Protein AF-A0A0P8XTV4-F1 (afdb_monomer)

pLDDT: mean 77.37, std 15.85, range [51.25, 95.88]

Secondary structure (DSSP, 8-state):
--HHHHHHHHHHHHHHHHHSSSPPPHHHHHHHHHHHHHHHHHHHHHHHHHHHTT-------------

Mean predicted aligned error: 13.04 Å

Sequence (67 aa):
MDGCHNDILAPIILAVMVTNGHPLSLDEIVDSVTEVINSQFDYANRAQDAAFDGKHCHKRSPRRRRK

Nearest PDB structures (foldseek):
  2auc-assembly1_B  TM=6.476E-01  e=6.013E+00  Plasmodium knowlesi

Organism: Drosophila ananassae (NCBI:txid7217)

Foldseek 3Di:
DPPPPCVPLVVLLVVQCVVDPDGDDPVSSVVSSVVVVVVVVVVVVVVVVVVVVPDDPPDPDPPDDDD

Structure (mmCIF, N/CA/C/O backbone):
data_AF-A0A0P8XTV4-F1
#
_entry.id   AF-A0A0P8XTV4-F1
#
loop_
_atom_site.group_PDB
_atom_site.id
_atom_site.type_symbol
_atom_site.label_atom_id
_atom_site.label_alt_id
_atom_site.label_comp_id
_atom_site.label_asym_id
_atom_site.label_entity_id
_atom_site.label_seq_id
_atom_site.pdbx_PDB_ins_code
_atom_site.Cartn_x
_atom_site.Cartn_y
_atom_site.Cartn_z
_atom_site.occupancy
_atom_site.B_iso_or_equiv
_atom_site.auth_seq_id
_atom_site.auth_comp_id
_atom_site.auth_asym_id
_atom_site.auth_atom_id
_atom_site.pdbx_PDB_model_num
ATOM 1 N N . MET A 1 1 ? 13.975 13.080 -16.103 1.00 52.66 1 MET A N 1
ATOM 2 C CA . MET A 1 1 ? 13.710 11.619 -16.081 1.00 52.66 1 MET A CA 1
ATOM 3 C C . MET A 1 1 ? 13.012 11.365 -14.755 1.00 52.66 1 MET A C 1
ATOM 5 O O . MET A 1 1 ? 13.593 10.809 -13.839 1.00 52.66 1 MET A O 1
ATOM 9 N N . ASP A 1 2 ? 11.782 11.860 -14.638 1.00 57.31 2 ASP A N 1
ATOM 10 C CA . ASP A 1 2 ? 10.984 11.854 -13.399 1.00 57.31 2 ASP A CA 1
ATOM 11 C C . ASP A 1 2 ? 10.014 10.656 -13.365 1.00 57.31 2 ASP A C 1
ATOM 13 O O . ASP A 1 2 ? 9.015 10.654 -12.655 1.00 57.31 2 ASP A O 1
ATOM 17 N N . GLY A 1 3 ? 10.294 9.635 -14.188 1.00 56.84 3 GLY A N 1
ATOM 18 C CA . GLY A 1 3 ? 9.378 8.534 -14.489 1.00 56.84 3 GLY A CA 1
ATOM 19 C C . GLY A 1 3 ? 9.286 7.453 -13.413 1.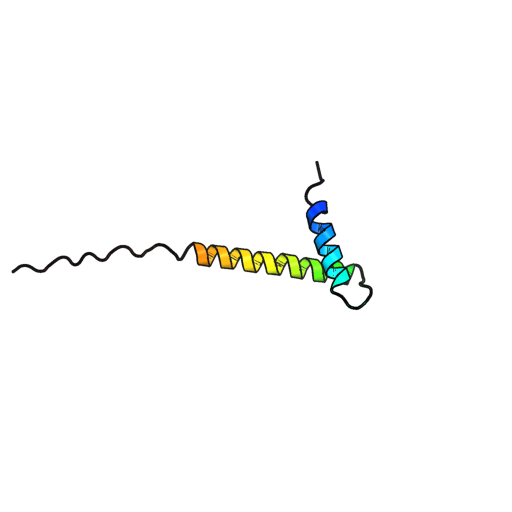00 56.84 3 GLY A C 1
ATOM 20 O O . GLY A 1 3 ? 8.236 6.854 -13.260 1.00 56.84 3 GLY A O 1
ATOM 21 N N . CYS A 1 4 ? 10.325 7.229 -12.607 1.00 61.72 4 CYS A N 1
ATOM 22 C CA . CYS A 1 4 ? 10.361 6.024 -11.767 1.00 61.72 4 CYS A CA 1
ATOM 23 C C . CYS A 1 4 ? 9.504 6.098 -10.490 1.00 61.72 4 CYS A C 1
ATOM 25 O O . CYS A 1 4 ? 9.160 5.061 -9.930 1.00 61.72 4 CYS A O 1
ATOM 27 N N . HIS A 1 5 ? 9.175 7.295 -9.990 1.00 63.91 5 HIS A N 1
ATOM 28 C CA . HIS A 1 5 ? 8.412 7.426 -8.739 1.00 63.91 5 HIS A CA 1
ATOM 29 C C . HIS A 1 5 ? 6.910 7.213 -8.952 1.00 63.91 5 HIS A C 1
ATOM 31 O O . HIS A 1 5 ? 6.253 6.560 -8.138 1.00 63.91 5 HIS A O 1
ATOM 37 N N . ASN A 1 6 ? 6.381 7.698 -10.078 1.00 70.44 6 ASN A N 1
ATOM 38 C CA . ASN A 1 6 ? 4.973 7.523 -10.429 1.00 70.44 6 ASN A CA 1
ATOM 39 C C . ASN A 1 6 ? 4.641 6.062 -10.759 1.00 70.44 6 ASN A C 1
ATOM 41 O O . ASN A 1 6 ? 3.543 5.610 -10.434 1.00 70.44 6 ASN A O 1
ATOM 45 N N . ASP A 1 7 ? 5.600 5.314 -11.314 1.00 81.38 7 ASP A N 1
ATOM 46 C CA . ASP A 1 7 ? 5.432 3.900 -11.672 1.00 81.38 7 ASP A CA 1
ATOM 47 C C . ASP A 1 7 ? 5.181 2.990 -10.460 1.00 81.38 7 ASP A C 1
ATOM 49 O O . ASP A 1 7 ? 4.587 1.924 -10.601 1.00 81.38 7 ASP A O 1
ATOM 53 N N . ILE A 1 8 ? 5.605 3.405 -9.264 1.00 84.75 8 ILE A N 1
ATOM 54 C CA . ILE A 1 8 ? 5.407 2.649 -8.018 1.00 84.75 8 ILE A CA 1
ATOM 55 C C . ILE A 1 8 ? 4.218 3.206 -7.235 1.00 84.75 8 ILE A C 1
ATOM 57 O O . ILE A 1 8 ? 3.414 2.446 -6.693 1.00 84.75 8 ILE A O 1
ATOM 61 N N . LEU A 1 9 ? 4.076 4.532 -7.198 1.00 88.00 9 LEU A N 1
ATOM 62 C CA . LEU A 1 9 ? 3.025 5.185 -6.430 1.00 88.00 9 LEU A CA 1
ATOM 63 C C . LEU A 1 9 ? 1.629 4.911 -7.008 1.00 88.00 9 LEU A C 1
ATOM 65 O O . LEU A 1 9 ? 0.702 4.632 -6.250 1.00 88.00 9 LEU A O 1
ATOM 69 N N . ALA A 1 10 ? 1.471 4.938 -8.335 1.00 90.31 10 ALA A N 1
ATOM 70 C CA . ALA A 1 10 ? 0.169 4.725 -8.966 1.00 90.31 10 ALA A CA 1
ATOM 71 C C . ALA A 1 10 ? -0.416 3.320 -8.694 1.00 90.31 10 ALA A C 1
ATOM 73 O O . ALA A 1 10 ? -1.585 3.242 -8.311 1.00 90.31 10 ALA A O 1
ATOM 74 N N . PRO A 1 11 ? 0.352 2.214 -8.792 1.00 90.88 11 PRO A N 1
ATOM 75 C CA . PRO A 1 11 ? -0.124 0.896 -8.368 1.00 90.88 11 PRO A CA 1
ATOM 76 C C . PRO A 1 11 ? -0.520 0.808 -6.889 1.00 90.88 11 PRO A C 1
ATOM 78 O O . PRO A 1 11 ? -1.495 0.132 -6.572 1.00 90.88 11 PRO A O 1
ATOM 81 N N . ILE A 1 12 ? 0.198 1.487 -5.985 1.00 92.50 12 ILE A N 1
ATOM 82 C CA . ILE A 1 12 ? -0.126 1.488 -4.548 1.00 92.50 12 ILE A CA 1
ATOM 83 C C . ILE A 1 12 ? -1.439 2.235 -4.298 1.00 92.50 12 ILE A C 1
ATOM 85 O O . ILE A 1 12 ? -2.315 1.710 -3.614 1.00 92.50 12 ILE A O 1
ATOM 89 N N . ILE A 1 13 ? -1.605 3.418 -4.899 1.00 91.38 13 ILE A N 1
ATOM 90 C CA . ILE A 1 13 ? -2.861 4.179 -4.839 1.00 91.38 13 ILE A CA 1
ATOM 91 C C . ILE A 1 13 ? -4.017 3.324 -5.372 1.00 91.38 13 ILE A C 1
ATOM 93 O O . ILE A 1 13 ? -5.057 3.224 -4.726 1.00 91.38 13 ILE A O 1
ATOM 97 N N . LEU A 1 14 ? -3.829 2.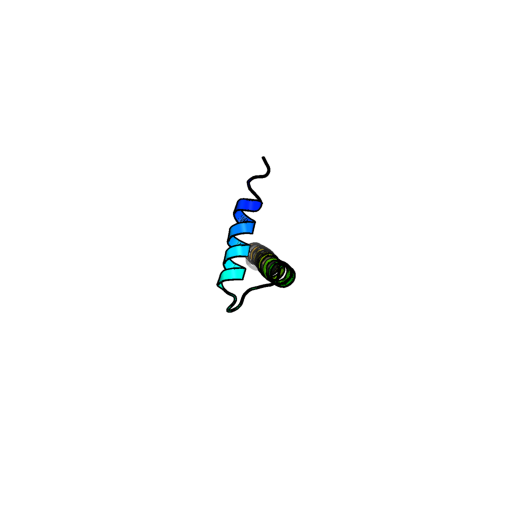655 -6.514 1.00 91.62 14 LEU A N 1
ATOM 98 C CA . LEU A 1 14 ? -4.851 1.785 -7.093 1.00 91.62 14 LEU A CA 1
ATOM 99 C C . LEU A 1 14 ? -5.205 0.619 -6.162 1.00 91.62 14 LEU A C 1
ATOM 101 O O . LEU A 1 14 ? -6.383 0.325 -5.983 1.00 91.62 14 LEU A O 1
ATOM 105 N N . ALA A 1 15 ? -4.210 -0.030 -5.554 1.00 91.69 15 ALA A N 1
ATOM 106 C CA . ALA A 1 15 ? -4.442 -1.108 -4.599 1.00 91.69 15 ALA A CA 1
ATOM 107 C C . ALA A 1 15 ? -5.258 -0.617 -3.396 1.00 91.69 15 ALA A C 1
ATOM 109 O O . ALA A 1 15 ? -6.269 -1.232 -3.077 1.00 91.69 15 ALA A O 1
ATOM 110 N N . VAL A 1 16 ? -4.885 0.526 -2.807 1.00 93.06 16 VAL A N 1
ATOM 111 C CA . VAL A 1 16 ? -5.630 1.170 -1.712 1.00 93.06 16 VAL A CA 1
ATOM 112 C C . VAL A 1 16 ? -7.075 1.448 -2.121 1.00 93.06 16 VAL A C 1
ATOM 114 O O . VAL A 1 16 ? -8.000 1.131 -1.376 1.00 93.06 16 VAL A O 1
ATOM 117 N N . MET A 1 17 ? -7.300 1.989 -3.318 1.00 90.44 17 MET A N 1
ATOM 118 C CA . MET A 1 17 ? -8.652 2.258 -3.808 1.00 90.44 17 MET A CA 1
ATOM 119 C C . MET A 1 17 ? -9.471 0.976 -4.008 1.00 90.44 17 MET A C 1
ATOM 121 O O . MET A 1 17 ? -10.654 0.960 -3.691 1.00 90.44 17 MET A O 1
ATOM 125 N N . VAL A 1 18 ? -8.859 -0.102 -4.510 1.00 90.00 18 VAL A N 1
ATOM 126 C CA . VAL A 1 18 ? -9.534 -1.389 -4.759 1.00 90.00 18 VAL A CA 1
ATOM 127 C C . VAL A 1 18 ? -9.839 -2.145 -3.465 1.00 90.00 18 VAL A C 1
ATOM 129 O O . VAL A 1 18 ? -10.855 -2.832 -3.384 1.00 90.00 18 VAL A O 1
ATOM 132 N N . THR A 1 19 ? -8.979 -2.050 -2.450 1.00 91.44 19 THR A N 1
ATOM 133 C CA . THR A 1 19 ? -9.171 -2.767 -1.180 1.00 91.44 19 THR A CA 1
ATOM 134 C C . THR A 1 19 ? -10.228 -2.129 -0.287 1.00 91.44 19 THR A C 1
ATOM 136 O O . THR A 1 19 ? -10.698 -2.767 0.654 1.00 91.44 19 THR A O 1
ATOM 139 N N . ASN A 1 20 ? -10.612 -0.885 -0.569 1.00 85.19 20 ASN A N 1
ATOM 140 C CA . ASN A 1 20 ? -11.649 -0.185 0.169 1.00 85.19 20 ASN A CA 1
ATOM 141 C C . ASN A 1 20 ? -13.030 -0.428 -0.458 1.00 85.19 20 ASN A C 1
ATOM 143 O O . ASN A 1 20 ? -13.235 -0.289 -1.658 1.00 85.19 20 ASN A O 1
ATOM 147 N N . GLY A 1 21 ? -14.012 -0.791 0.372 1.00 86.00 21 GLY A N 1
ATOM 148 C CA . GLY A 1 21 ? -15.381 -1.104 -0.068 1.00 86.00 21 GLY A CA 1
ATOM 149 C C . GLY A 1 21 ? -16.255 0.115 -0.393 1.00 86.00 21 GLY A C 1
ATOM 150 O O . GLY A 1 21 ? -17.477 -0.013 -0.437 1.00 86.00 21 GLY A O 1
ATOM 151 N N . HIS A 1 22 ? -15.658 1.298 -0.544 1.00 89.81 22 HIS A N 1
ATOM 152 C CA . HIS A 1 22 ? -16.349 2.567 -0.763 1.00 89.81 22 HIS A CA 1
ATOM 153 C C . HIS A 1 22 ? -15.452 3.559 -1.527 1.00 89.81 22 HIS A C 1
ATOM 155 O O . HIS A 1 22 ? -14.230 3.395 -1.532 1.00 89.81 22 HIS A O 1
ATOM 161 N N . PRO A 1 23 ? -16.031 4.587 -2.179 1.00 91.75 23 PRO A N 1
ATOM 162 C CA . PRO A 1 23 ? -15.254 5.665 -2.781 1.00 91.75 23 PRO A CA 1
ATOM 163 C C . PRO A 1 23 ? -14.482 6.437 -1.710 1.00 91.75 23 PRO A C 1
ATOM 165 O O . PRO A 1 23 ? -15.079 6.890 -0.737 1.00 91.75 23 PRO A O 1
ATOM 168 N N . LEU A 1 24 ? -13.180 6.603 -1.921 1.00 92.56 24 LEU A N 1
ATOM 169 C CA . LEU A 1 24 ? -12.293 7.305 -0.998 1.00 92.56 24 LEU A CA 1
ATOM 170 C C . LEU A 1 24 ? -12.174 8.786 -1.355 1.00 92.56 24 LEU A C 1
ATOM 172 O O . LEU A 1 24 ? -12.113 9.155 -2.533 1.00 92.56 24 LEU A O 1
ATOM 176 N N . SER A 1 25 ? -12.077 9.628 -0.332 1.00 95.69 25 SER A N 1
ATOM 177 C CA . SER A 1 25 ? -11.579 10.994 -0.464 1.00 95.69 25 SER A CA 1
ATOM 178 C C . SER A 1 25 ? -10.064 11.011 -0.697 1.00 95.69 25 SER A C 1
ATOM 180 O O . SER A 1 25 ? -9.358 10.028 -0.466 1.00 95.69 25 SER A O 1
ATOM 182 N N . LEU A 1 26 ? -9.544 12.147 -1.167 1.00 93.81 26 LEU A N 1
ATOM 183 C CA . LEU A 1 26 ? -8.102 12.302 -1.370 1.00 93.81 26 LEU A CA 1
ATOM 184 C C . LEU A 1 26 ? -7.321 12.171 -0.058 1.00 93.81 26 LEU A C 1
ATOM 186 O O . LEU A 1 26 ? -6.259 11.556 -0.063 1.00 93.81 26 LEU A O 1
ATOM 190 N N . ASP A 1 27 ? -7.859 12.689 1.046 1.00 95.88 27 ASP A N 1
ATOM 191 C CA . ASP A 1 27 ? -7.214 12.611 2.358 1.00 95.88 27 ASP A CA 1
ATOM 192 C C . ASP A 1 27 ? -7.108 11.152 2.829 1.00 95.88 27 ASP A C 1
ATOM 194 O O . ASP A 1 27 ? -6.030 10.700 3.207 1.00 95.88 27 ASP A O 1
ATOM 198 N N . GLU A 1 28 ? -8.178 10.364 2.675 1.00 95.12 28 GLU A N 1
ATOM 199 C CA . GLU A 1 28 ? -8.168 8.932 3.011 1.00 95.12 28 GLU A CA 1
ATOM 200 C C . GLU A 1 28 ? -7.176 8.132 2.156 1.00 95.12 28 GLU A C 1
ATOM 202 O O . GLU A 1 28 ? -6.536 7.199 2.650 1.00 95.12 28 GLU A O 1
ATOM 207 N N . ILE A 1 29 ? -7.020 8.493 0.876 1.00 94.62 29 ILE A N 1
ATOM 208 C CA . ILE A 1 29 ? -6.007 7.892 -0.002 1.00 94.62 29 ILE A CA 1
ATOM 209 C C . ILE A 1 29 ? -4.606 8.212 0.525 1.00 94.62 29 ILE A C 1
ATOM 211 O O . ILE A 1 29 ? -3.773 7.310 0.608 1.00 94.62 29 ILE A O 1
ATOM 215 N N . VAL A 1 30 ? -4.334 9.468 0.885 1.00 95.12 30 VAL A N 1
ATOM 216 C CA . VAL A 1 30 ? -3.022 9.893 1.395 1.00 95.12 30 VAL A CA 1
ATOM 217 C C . VAL A 1 30 ? -2.684 9.175 2.698 1.00 95.12 30 VAL A C 1
ATOM 219 O O . VAL A 1 30 ? -1.583 8.629 2.813 1.00 95.12 30 VAL A O 1
ATOM 222 N N . ASP A 1 31 ? -3.624 9.119 3.640 1.00 95.69 31 ASP A N 1
ATOM 223 C CA . ASP A 1 31 ? -3.434 8.450 4.927 1.00 95.69 31 ASP A CA 1
ATOM 224 C C . ASP A 1 31 ? -3.147 6.955 4.734 1.00 95.69 31 ASP A C 1
ATOM 226 O O . ASP A 1 31 ? -2.131 6.444 5.212 1.00 95.69 31 ASP A O 1
ATOM 230 N N . SER A 1 32 ? -3.970 6.272 3.935 1.00 94.44 32 SER A N 1
ATOM 231 C CA . SER A 1 32 ? -3.833 4.833 3.675 1.00 94.44 32 SER A CA 1
ATOM 232 C C . SER A 1 32 ? -2.536 4.488 2.934 1.00 94.44 32 SER A C 1
ATOM 234 O O . SER A 1 32 ? -1.859 3.513 3.258 1.00 94.44 32 SER A O 1
ATOM 236 N N . VAL A 1 33 ? -2.148 5.284 1.932 1.00 94.50 33 VAL A N 1
ATOM 237 C CA . VAL A 1 33 ? -0.887 5.0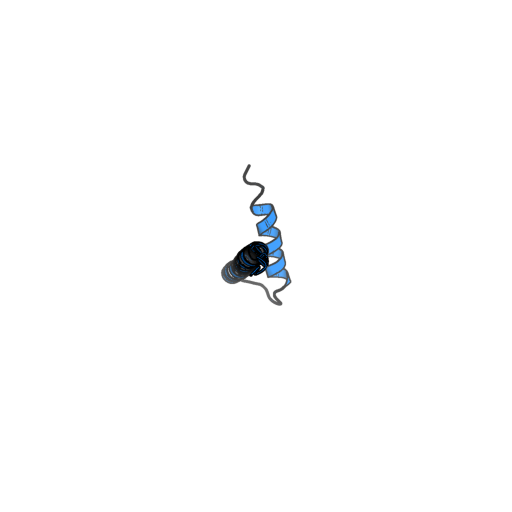80 1.197 1.00 94.50 33 VAL A CA 1
ATOM 238 C C . VAL A 1 33 ? 0.313 5.299 2.117 1.00 94.50 33 VAL A C 1
ATOM 240 O O . VAL A 1 33 ? 1.273 4.527 2.074 1.00 94.50 33 VAL A O 1
ATOM 243 N N . THR A 1 34 ? 0.255 6.320 2.972 1.00 94.25 34 THR A N 1
ATOM 244 C CA . THR A 1 34 ? 1.313 6.624 3.944 1.00 94.25 34 THR A CA 1
ATOM 245 C C . THR A 1 34 ? 1.465 5.494 4.960 1.00 94.25 34 THR A C 1
ATOM 247 O O . THR A 1 34 ? 2.587 5.066 5.236 1.00 94.25 34 THR A O 1
ATOM 250 N N . GLU A 1 35 ? 0.353 4.955 5.465 1.00 94.06 35 GLU A N 1
ATOM 251 C CA . GLU A 1 35 ? 0.344 3.787 6.349 1.00 94.06 35 GLU A CA 1
ATOM 252 C C . GLU A 1 35 ? 1.017 2.577 5.687 1.00 94.06 35 GLU A C 1
ATOM 254 O O . GLU A 1 35 ? 1.929 1.975 6.265 1.00 94.06 35 GLU A O 1
ATOM 259 N N . VAL A 1 36 ? 0.635 2.260 4.444 1.00 92.50 36 VAL A N 1
ATOM 260 C CA . VAL A 1 36 ? 1.221 1.148 3.685 1.00 92.50 36 VAL A CA 1
ATOM 261 C C . VAL A 1 36 ? 2.730 1.331 3.541 1.00 92.50 36 VAL A C 1
ATOM 263 O O . VAL A 1 36 ? 3.483 0.418 3.878 1.00 92.50 36 VAL A O 1
ATOM 266 N N . ILE A 1 37 ? 3.195 2.500 3.097 1.00 91.31 37 ILE A N 1
ATOM 267 C CA . ILE A 1 37 ? 4.628 2.765 2.893 1.00 91.31 37 ILE A CA 1
ATOM 268 C C . ILE A 1 37 ? 5.408 2.640 4.209 1.00 91.31 37 ILE A C 1
ATOM 270 O O . ILE A 1 37 ? 6.443 1.968 4.244 1.00 91.31 37 ILE A O 1
ATOM 274 N N . ASN A 1 38 ? 4.901 3.221 5.298 1.00 91.88 38 ASN A N 1
ATOM 275 C CA . ASN A 1 38 ? 5.558 3.163 6.604 1.00 91.88 38 ASN A CA 1
ATOM 276 C C . ASN A 1 38 ? 5.641 1.726 7.138 1.00 91.88 38 ASN A C 1
ATOM 278 O O . ASN A 1 38 ? 6.698 1.312 7.613 1.00 91.88 38 ASN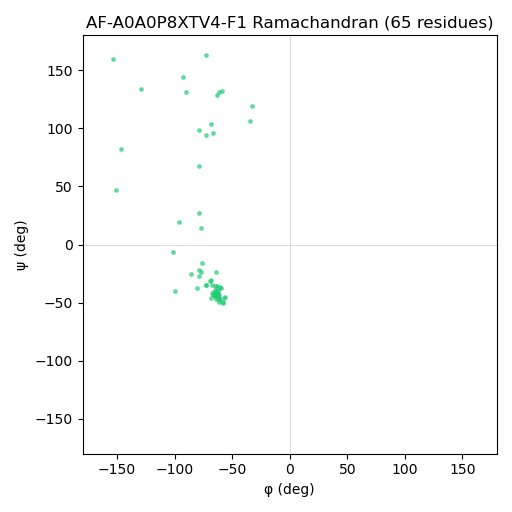 A O 1
ATOM 282 N N . SER A 1 39 ? 4.578 0.930 6.972 1.00 89.94 39 SER A N 1
ATOM 283 C CA . SER A 1 39 ? 4.563 -0.475 7.402 1.00 89.94 39 SER A CA 1
ATOM 284 C C . SER A 1 39 ? 5.639 -1.320 6.706 1.00 89.94 39 SER A C 1
ATOM 286 O O . SER A 1 39 ? 6.264 -2.184 7.327 1.00 89.94 39 SER A O 1
ATOM 288 N N . GLN A 1 40 ? 5.905 -1.043 5.424 1.00 87.62 40 GLN A N 1
ATOM 289 C CA . GLN A 1 40 ? 6.960 -1.719 4.669 1.00 87.62 40 GLN A CA 1
ATOM 290 C C . GLN A 1 40 ? 8.350 -1.262 5.111 1.00 87.62 40 GLN A C 1
ATOM 292 O O . GLN A 1 40 ? 9.275 -2.074 5.159 1.00 87.62 40 GLN A O 1
ATOM 297 N N . PHE A 1 41 ? 8.503 0.014 5.473 1.00 85.19 41 PHE A N 1
ATOM 298 C CA . PHE A 1 41 ? 9.763 0.547 5.984 1.00 85.19 41 PHE A CA 1
ATOM 299 C C . PHE A 1 41 ? 10.126 -0.078 7.339 1.00 85.19 41 PHE A C 1
ATOM 301 O O . PHE A 1 41 ? 11.253 -0.535 7.535 1.00 85.19 41 PHE A O 1
ATOM 308 N N . ASP A 1 42 ? 9.150 -0.203 8.241 1.00 83.56 42 ASP A N 1
ATOM 309 C CA . ASP A 1 42 ? 9.323 -0.879 9.529 1.00 83.56 42 ASP A CA 1
ATOM 310 C C . ASP A 1 42 ? 9.668 -2.363 9.366 1.00 83.56 42 ASP A C 1
ATOM 312 O O . ASP A 1 42 ? 10.525 -2.896 10.079 1.00 83.56 42 ASP A O 1
ATOM 316 N N . TYR A 1 43 ? 9.035 -3.041 8.405 1.00 80.50 43 TYR A N 1
ATOM 317 C CA . TYR A 1 43 ? 9.356 -4.427 8.079 1.00 80.50 43 TYR A CA 1
ATOM 318 C C . TYR A 1 43 ? 10.786 -4.572 7.538 1.00 80.50 43 TYR A C 1
ATOM 320 O O . TYR A 1 43 ? 11.525 -5.456 7.977 1.00 80.50 43 TYR A O 1
ATOM 328 N N . ALA A 1 44 ? 11.203 -3.684 6.632 1.00 78.81 44 ALA A N 1
ATOM 329 C CA . ALA A 1 44 ? 12.547 -3.686 6.061 1.00 78.81 44 ALA A CA 1
ATOM 330 C C . ALA A 1 44 ? 13.630 -3.450 7.126 1.00 78.81 44 ALA A C 1
ATOM 332 O O . ALA A 1 44 ? 14.631 -4.168 7.142 1.00 78.81 44 ALA A O 1
ATOM 333 N N . ASN A 1 45 ? 13.406 -2.513 8.053 1.00 75.00 45 ASN A N 1
ATOM 334 C CA . ASN A 1 45 ? 14.327 -2.243 9.159 1.00 75.00 45 ASN A CA 1
ATOM 335 C C . ASN A 1 45 ? 14.493 -3.473 10.067 1.00 75.00 45 ASN A C 1
ATOM 337 O O . ASN A 1 45 ? 15.611 -3.903 10.343 1.00 75.00 45 ASN A O 1
ATOM 341 N N . ARG A 1 46 ? 13.386 -4.126 10.445 1.00 73.44 46 ARG A N 1
ATOM 342 C CA . ARG A 1 46 ? 13.426 -5.353 11.264 1.00 73.44 46 ARG A CA 1
ATOM 343 C C . ARG A 1 46 ? 14.093 -6.528 10.548 1.00 73.44 46 ARG A C 1
ATOM 345 O O . ARG A 1 46 ? 14.772 -7.334 11.183 1.00 73.44 46 ARG A O 1
ATOM 352 N N . ALA A 1 47 ? 13.905 -6.646 9.235 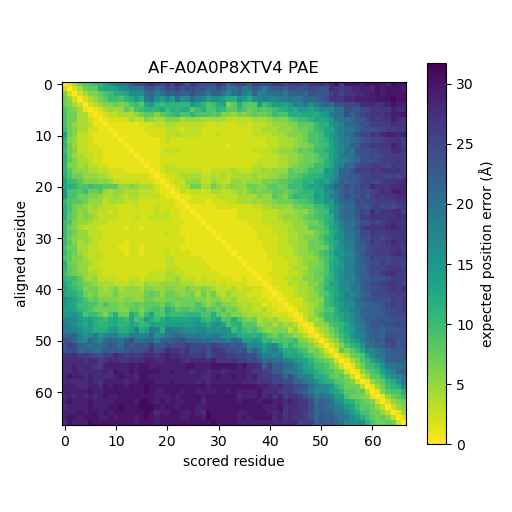1.00 70.81 47 ALA A N 1
ATOM 353 C CA . ALA A 1 47 ? 14.550 -7.681 8.434 1.00 70.81 47 ALA A CA 1
ATOM 354 C C . ALA A 1 47 ? 16.073 -7.474 8.336 1.00 70.81 47 ALA A C 1
ATOM 356 O O . ALA A 1 47 ? 16.821 -8.454 8.334 1.00 70.81 47 ALA A O 1
ATOM 357 N N . GLN A 1 48 ? 16.545 -6.223 8.295 1.00 64.56 48 GLN A N 1
ATOM 358 C CA . GLN A 1 48 ? 17.977 -5.911 8.334 1.00 64.56 48 GLN A CA 1
ATOM 359 C C . GLN A 1 48 ? 18.609 -6.277 9.682 1.00 64.56 48 GLN A C 1
ATOM 361 O O . GLN A 1 48 ? 19.665 -6.915 9.697 1.00 64.56 48 GLN A O 1
ATOM 366 N N . ASP A 1 49 ? 17.940 -5.967 10.794 1.00 60.78 49 ASP A N 1
ATOM 367 C CA . ASP A 1 49 ? 18.416 -6.336 12.132 1.00 60.78 49 ASP A CA 1
ATOM 368 C C . ASP A 1 49 ? 18.508 -7.865 12.302 1.00 60.78 49 ASP A C 1
ATOM 370 O O . ASP A 1 49 ? 19.509 -8.388 12.797 1.00 60.78 49 ASP A O 1
ATOM 374 N N . ALA A 1 50 ? 17.514 -8.609 11.802 1.00 58.88 50 ALA A N 1
ATOM 375 C CA . ALA A 1 50 ? 17.511 -10.073 11.836 1.00 58.88 50 ALA A CA 1
ATOM 376 C C . ALA A 1 50 ? 18.585 -10.713 10.931 1.00 58.88 50 ALA A C 1
ATOM 378 O O . ALA A 1 50 ? 19.098 -11.789 11.241 1.00 58.88 50 ALA A O 1
ATOM 379 N N . ALA A 1 51 ? 18.951 -10.071 9.817 1.00 58.00 51 ALA A N 1
ATOM 380 C CA . ALA A 1 51 ? 20.012 -10.549 8.929 1.00 58.00 51 ALA A CA 1
ATOM 381 C C . ALA A 1 51 ? 21.428 -10.280 9.482 1.00 58.00 51 ALA A C 1
ATOM 383 O O . ALA A 1 51 ? 22.378 -10.978 9.109 1.00 58.00 51 ALA A O 1
ATOM 384 N N . PHE A 1 52 ? 21.583 -9.291 10.369 1.00 55.94 52 PHE A N 1
ATOM 385 C CA . PHE A 1 52 ? 22.867 -8.935 10.978 1.00 55.94 52 PHE A CA 1
ATOM 386 C C . PHE A 1 52 ? 23.200 -9.768 12.232 1.00 55.94 52 PHE A C 1
ATOM 388 O O . PHE A 1 52 ? 24.376 -10.029 12.494 1.00 55.94 52 PHE A O 1
ATOM 395 N N . ASP A 1 53 ? 22.199 -10.301 12.942 1.00 54.03 53 ASP A N 1
ATOM 396 C CA . ASP A 1 53 ? 22.369 -11.155 14.138 1.00 54.03 53 ASP A CA 1
ATOM 397 C C . ASP A 1 53 ? 22.731 -12.629 13.820 1.00 54.03 53 ASP A C 1
ATOM 399 O O . ASP A 1 53 ? 22.420 -13.571 14.544 1.00 54.03 53 ASP A O 1
ATOM 403 N N . GLY A 1 54 ? 23.386 -12.870 12.680 1.00 58.78 54 GLY A N 1
ATOM 404 C CA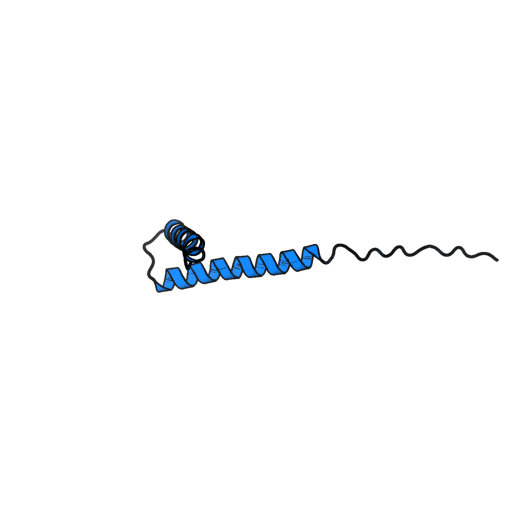 . GLY A 1 54 ? 23.730 -14.215 12.206 1.00 58.78 54 GLY A CA 1
ATOM 405 C C . GLY A 1 54 ? 25.182 -14.642 12.428 1.00 58.78 54 GLY A C 1
ATOM 406 O O . GLY A 1 54 ? 25.538 -15.778 12.105 1.00 58.78 54 GLY A O 1
ATOM 407 N N . LYS A 1 55 ? 26.078 -13.764 12.900 1.00 65.12 55 LYS A N 1
ATOM 408 C CA . LYS A 1 55 ? 27.521 -14.073 12.922 1.00 65.12 55 LYS A CA 1
ATOM 409 C C . LYS A 1 55 ? 28.255 -13.460 14.107 1.00 65.12 55 LYS A C 1
ATOM 411 O O . LYS A 1 55 ? 28.970 -12.481 13.939 1.00 65.12 55 LYS A O 1
ATOM 416 N N . HIS A 1 56 ? 28.197 -14.119 15.265 1.00 56.59 56 HIS A N 1
ATOM 417 C CA . HIS A 1 56 ? 29.312 -14.108 16.225 1.00 56.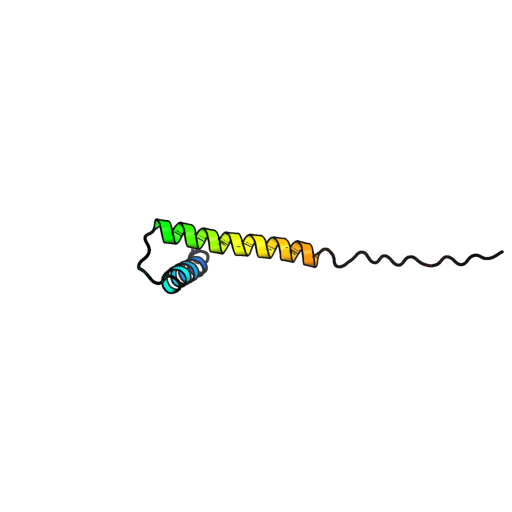59 56 HIS A CA 1
ATOM 418 C C . HIS A 1 56 ? 29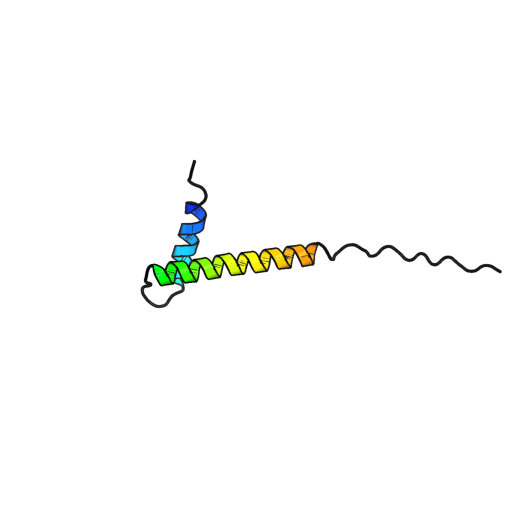.392 -15.386 17.082 1.00 56.59 56 HIS A C 1
ATOM 420 O O . HIS A 1 56 ? 29.635 -15.352 18.284 1.00 56.59 56 HIS A O 1
ATOM 426 N N . CYS A 1 57 ? 29.291 -16.569 16.466 1.00 54.22 57 CYS A N 1
ATOM 427 C CA . CYS A 1 57 ? 29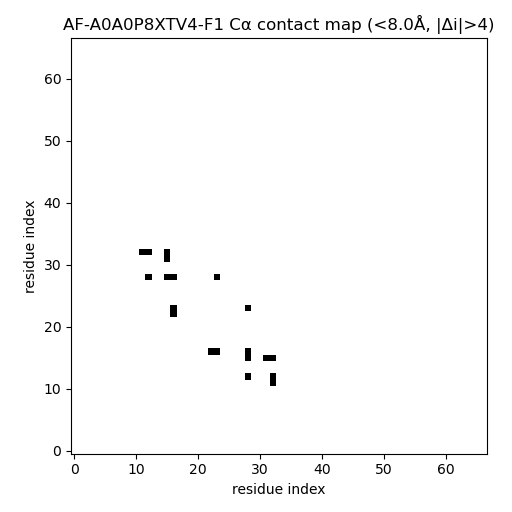.811 -17.793 17.087 1.00 54.22 57 CYS A CA 1
ATOM 428 C C . CYS A 1 57 ? 31.338 -17.863 16.911 1.00 54.22 57 CYS A C 1
ATOM 430 O O . CYS A 1 57 ? 31.865 -18.715 16.190 1.00 54.22 57 CYS A O 1
ATOM 432 N N . HIS A 1 58 ? 32.077 -16.964 17.567 1.00 58.72 58 HIS A N 1
ATOM 433 C CA . HIS A 1 58 ? 33.515 -17.157 17.727 1.00 58.72 58 HIS A CA 1
ATOM 434 C C . HIS A 1 58 ? 33.748 -18.339 18.672 1.00 58.72 58 HIS A C 1
ATOM 436 O O . HIS A 1 58 ? 33.557 -18.268 19.884 1.00 58.72 58 HIS A O 1
ATOM 442 N N . LYS A 1 59 ? 34.124 -19.462 18.055 1.00 56.47 59 LYS A N 1
ATOM 443 C CA . LYS A 1 59 ? 34.573 -20.720 18.656 1.00 56.47 59 LYS A CA 1
ATOM 444 C C . LYS A 1 59 ? 35.366 -20.477 19.951 1.00 56.47 59 LYS A C 1
ATOM 446 O O . LYS A 1 59 ? 36.540 -20.116 19.902 1.00 56.47 59 LYS A O 1
ATOM 451 N N . ARG A 1 60 ? 34.766 -20.757 21.115 1.00 56.59 60 ARG A N 1
ATOM 452 C CA . ARG A 1 60 ? 35.519 -20.990 22.357 1.00 56.59 60 ARG A CA 1
ATOM 453 C C . ARG A 1 60 ? 36.308 -22.288 22.185 1.00 56.59 60 ARG A C 1
ATOM 455 O O . ARG A 1 60 ? 35.776 -23.378 22.360 1.00 56.59 60 ARG A O 1
ATOM 462 N N . SER A 1 61 ? 37.576 -22.180 21.797 1.00 65.12 61 SER A N 1
ATOM 463 C CA . SER A 1 61 ? 38.502 -23.313 21.807 1.00 65.12 61 SER A CA 1
ATOM 464 C C . SER A 1 61 ? 38.665 -23.837 23.243 1.00 65.12 61 SER A C 1
ATOM 466 O O . SER A 1 61 ? 38.965 -23.031 24.130 1.00 65.12 61 SER A O 1
ATOM 468 N N . PRO A 1 62 ? 38.552 -25.149 23.512 1.00 58.59 62 PRO A N 1
ATOM 469 C CA . PRO A 1 62 ? 38.880 -25.688 24.820 1.00 58.59 62 PRO A CA 1
ATOM 470 C C . PRO A 1 62 ? 40.406 -25.807 24.917 1.00 58.59 62 PRO A C 1
ATOM 472 O O . PRO A 1 62 ? 41.008 -26.755 24.409 1.00 58.59 62 PRO A O 1
ATOM 475 N N . ARG A 1 63 ? 41.074 -24.839 25.559 1.00 60.72 63 ARG A N 1
ATOM 476 C CA . ARG A 1 63 ? 42.491 -24.997 25.922 1.00 60.72 63 ARG A CA 1
ATOM 477 C C . ARG A 1 63 ? 42.596 -25.991 27.081 1.00 60.72 63 ARG A C 1
ATOM 479 O O . ARG A 1 63 ? 42.425 -25.665 28.250 1.00 60.72 63 ARG A O 1
ATOM 486 N N . ARG A 1 64 ? 42.829 -27.239 26.677 1.00 58.31 64 ARG A N 1
ATOM 487 C CA . ARG A 1 64 ? 43.248 -28.414 27.447 1.00 58.31 64 ARG A CA 1
ATOM 488 C C . ARG A 1 64 ? 44.159 -28.033 28.627 1.00 58.31 64 ARG A C 1
ATOM 490 O O . ARG A 1 64 ? 45.262 -27.535 28.419 1.00 58.31 64 ARG A O 1
ATOM 497 N N . ARG A 1 65 ? 43.722 -28.345 29.852 1.00 58.53 65 ARG A N 1
ATOM 498 C CA . ARG A 1 65 ? 44.606 -28.483 31.020 1.00 58.53 65 ARG A CA 1
ATOM 499 C C . ARG A 1 65 ? 45.646 -29.571 30.731 1.00 58.53 65 ARG A C 1
ATOM 501 O O . ARG A 1 65 ? 45.270 -30.679 30.344 1.00 58.53 65 ARG A O 1
ATOM 508 N N . ARG A 1 66 ? 46.923 -29.295 30.985 1.00 51.25 66 ARG A N 1
ATOM 509 C CA . ARG A 1 66 ? 47.921 -30.327 31.293 1.00 51.25 66 ARG A CA 1
ATOM 510 C C . ARG A 1 66 ? 48.664 -29.930 32.568 1.00 51.25 66 ARG A C 1
ATOM 512 O O . ARG A 1 66 ? 48.958 -28.754 32.753 1.00 51.25 66 ARG A O 1
ATOM 519 N N . LYS A 1 67 ? 48.792 -30.941 33.432 1.00 53.03 67 LYS A N 1
ATOM 520 C CA . LYS A 1 67 ? 49.592 -30.995 34.658 1.00 53.03 67 LYS A CA 1
ATOM 521 C C . LYS A 1 67 ? 51.046 -30.644 34.384 1.00 53.03 67 LYS A C 1
ATOM 523 O O . LYS A 1 67 ? 51.497 -30.985 33.267 1.00 53.03 67 LYS A O 1
#

Radius of gyration: 23.75 Å; Cα contacts (8 Å, |Δi|>4): 10; chains: 1; bounding box: 66×44×51 Å

Solvent-accessible surface area (backbone atoms only — not comparable to full-atom values): 4336 Å² total; per-residue (Å²): 138,81,61,73,62,56,71,54,48,53,58,50,52,50,48,56,54,67,76,41,99,56,93,74,53,72,67,57,50,52,52,53,48,49,52,53,54,49,55,53,49,54,50,52,53,52,51,52,55,62,65,63,75,73,76,80,85,74,78,81,74,84,83,75,88,78,134